Protein AF-A0A369XNR8-F1 (afdb_monomer_lite)

Sequence (92 aa):
VQWNKRDRYRRIVGKVMVQPSDCPTCPKTLDAGLAQVTMGLAWWYEKYAKDQSAEDAGRYEFAEHEARAKRAGLWADASPIPPWDWRKAQRR

Foldseek 3Di:
DDFDDADPVRDTDDWDFADDPVDPPDDRDDTPVLVCLLQVNADDDLVCLVVDDPVVSVSSVVSNVNCLVVCGDQNVDPDRDHPVVVVVVVVD

pLDDT: mean 92.59, std 5.37, range [56.69, 97.94]

Organism: NCBI:txid2211374

Secondary structure (DSSP, 8-state):
-EEEEE-TTS-EEEE-EE--TT-TTS---EEHHHHHHHTTSS---GGGGGGS-HHHHHHHHHHHHHHHHTT-GGGGSSSPPPHHHHHHHTT-

Structure (mmCIF, N/CA/C/O backbone):
data_AF-A0A369XNR8-F1
#
_entry.id   AF-A0A369XNR8-F1
#
loop_
_atom_site.group_PDB
_atom_site.id
_atom_site.type_symbol
_atom_site.label_atom_id
_atom_site.label_alt_id
_atom_site.label_comp_id
_atom_site.label_asym_id
_atom_site.label_enti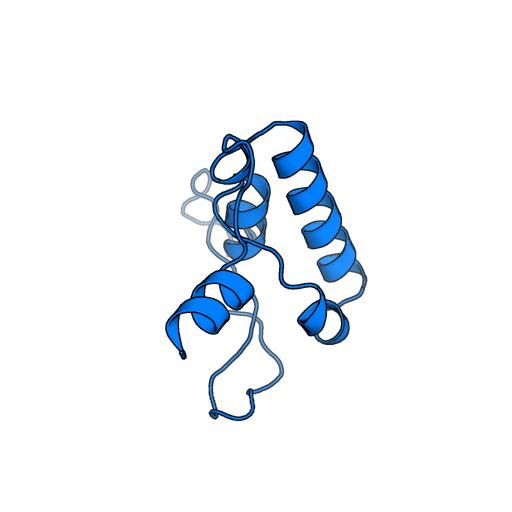ty_id
_atom_site.label_seq_id
_atom_site.pdbx_PDB_ins_code
_atom_site.Cartn_x
_atom_site.Cartn_y
_atom_site.Cartn_z
_atom_site.occupancy
_atom_site.B_iso_or_equiv
_atom_site.auth_seq_id
_atom_site.auth_comp_id
_atom_site.auth_asym_id
_atom_site.auth_atom_id
_atom_site.pdbx_PDB_model_num
ATOM 1 N N . VAL A 1 1 ? 11.486 -8.282 -7.677 1.00 85.75 1 VAL A N 1
ATOM 2 C CA . VAL A 1 1 ? 11.239 -7.641 -6.364 1.00 85.75 1 VAL A CA 1
ATOM 3 C C . VAL A 1 1 ? 12.444 -6.779 -6.041 1.00 85.75 1 VAL A C 1
ATOM 5 O O . VAL A 1 1 ? 13.551 -7.292 -6.132 1.00 85.75 1 VAL A O 1
ATOM 8 N N . GLN A 1 2 ? 12.241 -5.500 -5.735 1.00 91.12 2 GLN A N 1
ATOM 9 C CA . GLN A 1 2 ? 13.284 -4.562 -5.312 1.00 91.12 2 GLN A CA 1
ATOM 10 C C . GLN A 1 2 ? 13.295 -4.498 -3.781 1.00 91.12 2 GLN A C 1
ATOM 12 O O . GLN A 1 2 ? 12.272 -4.190 -3.175 1.00 91.12 2 GLN A O 1
ATOM 17 N N . TRP A 1 3 ? 14.415 -4.829 -3.143 1.00 91.19 3 TRP A N 1
ATOM 18 C CA . TRP A 1 3 ? 14.545 -4.856 -1.684 1.00 91.19 3 TRP A CA 1
ATOM 19 C C . TRP A 1 3 ? 16.002 -4.624 -1.282 1.00 91.19 3 TRP A C 1
ATOM 21 O O . TRP A 1 3 ? 16.911 -4.940 -2.046 1.00 91.19 3 TRP A O 1
ATOM 31 N N . ASN A 1 4 ? 16.218 -4.088 -0.083 1.00 86.12 4 ASN A N 1
ATOM 32 C CA . ASN A 1 4 ? 17.556 -3.789 0.440 1.00 86.12 4 ASN A CA 1
ATOM 33 C C . ASN A 1 4 ? 17.773 -4.276 1.882 1.00 86.12 4 ASN A C 1
ATOM 35 O O . ASN A 1 4 ? 18.877 -4.158 2.406 1.00 86.12 4 ASN A O 1
ATOM 39 N N . LYS A 1 5 ? 16.742 -4.821 2.541 1.00 87.44 5 LYS A N 1
ATOM 40 C CA . LYS A 1 5 ? 16.840 -5.265 3.932 1.00 87.44 5 LYS A CA 1
ATOM 41 C C . LYS A 1 5 ? 15.872 -6.385 4.290 1.00 87.44 5 LYS A C 1
ATOM 43 O O . LYS A 1 5 ? 14.922 -6.689 3.566 1.00 87.44 5 LYS A O 1
ATOM 48 N N . ARG A 1 6 ? 16.114 -6.970 5.463 1.00 90.50 6 ARG A N 1
ATOM 49 C CA . ARG A 1 6 ? 15.199 -7.893 6.135 1.00 90.50 6 ARG A CA 1
ATOM 50 C C . ARG A 1 6 ? 14.657 -7.269 7.412 1.00 90.50 6 ARG A C 1
ATOM 52 O O . ARG A 1 6 ? 15.323 -6.447 8.036 1.00 90.50 6 ARG A O 1
ATOM 59 N N . ASP A 1 7 ? 13.452 -7.662 7.800 1.00 88.12 7 ASP A N 1
ATOM 60 C CA . ASP A 1 7 ? 12.874 -7.252 9.079 1.00 88.12 7 ASP A CA 1
ATOM 61 C C . ASP A 1 7 ? 13.384 -8.103 10.261 1.00 88.12 7 ASP A C 1
ATOM 63 O O . ASP A 1 7 ? 14.136 -9.068 10.093 1.00 88.12 7 ASP A O 1
ATOM 67 N N . ARG A 1 8 ? 12.918 -7.782 11.478 1.00 90.06 8 ARG A N 1
ATOM 68 C CA . ARG A 1 8 ? 13.221 -8.526 12.721 1.00 90.06 8 ARG A CA 1
ATOM 69 C C . ARG A 1 8 ? 12.833 -10.013 12.691 1.00 90.06 8 ARG A C 1
ATOM 71 O O . ARG A 1 8 ? 13.264 -10.766 13.555 1.00 90.06 8 ARG A O 1
ATOM 78 N N . TYR A 1 9 ? 12.006 -10.430 11.734 1.00 91.88 9 TYR A N 1
ATOM 79 C CA . TYR A 1 9 ? 11.559 -11.810 11.541 1.00 91.88 9 TYR A CA 1
ATOM 80 C C . TYR A 1 9 ? 12.293 -12.500 10.377 1.00 91.88 9 TYR A C 1
ATOM 82 O O . TYR A 1 9 ? 11.884 -13.577 9.949 1.00 91.88 9 TYR A O 1
ATOM 90 N N . ARG A 1 10 ? 13.385 -11.906 9.867 1.00 91.75 10 ARG A N 1
ATOM 91 C CA . ARG A 1 10 ? 14.196 -12.399 8.737 1.00 91.75 10 ARG A CA 1
ATOM 92 C C . ARG A 1 10 ? 13.451 -12.460 7.397 1.00 91.75 10 ARG A C 1
ATOM 94 O O . ARG A 1 10 ? 13.930 -13.127 6.475 1.00 91.75 10 ARG A O 1
ATOM 101 N N . ARG A 1 11 ? 12.333 -11.741 7.259 1.00 92.19 11 ARG A N 1
ATOM 102 C CA . ARG A 1 11 ? 11.558 -11.651 6.012 1.00 92.19 11 ARG A CA 1
ATOM 103 C C . ARG A 1 11 ? 12.114 -10.548 5.122 1.00 92.19 11 ARG A C 1
ATOM 105 O O . ARG A 1 11 ? 12.543 -9.513 5.628 1.00 92.19 11 ARG A O 1
ATOM 112 N N . ILE A 1 12 ? 12.084 -10.759 3.809 1.00 90.94 12 ILE A N 1
ATOM 113 C CA . ILE A 1 12 ? 12.392 -9.711 2.831 1.00 90.94 12 ILE A CA 1
ATOM 114 C C . ILE A 1 12 ? 11.230 -8.717 2.814 1.00 90.94 12 ILE A C 1
ATOM 116 O O . ILE A 1 12 ? 10.079 -9.118 2.651 1.00 90.94 12 ILE A O 1
ATOM 120 N N . VAL A 1 13 ? 11.542 -7.431 2.965 1.00 88.62 13 VAL A N 1
ATOM 121 C CA . VAL A 1 13 ? 10.579 -6.336 2.809 1.00 88.62 13 VAL A CA 1
ATOM 122 C C . VAL A 1 13 ? 11.008 -5.523 1.599 1.00 88.62 13 VAL A C 1
ATOM 124 O O . VAL A 1 13 ? 12.144 -5.057 1.537 1.00 88.62 13 VAL A O 1
ATOM 127 N N . GLY A 1 14 ? 10.121 -5.391 0.616 1.00 89.94 14 GLY A N 1
ATOM 128 C CA . GLY A 1 14 ? 10.454 -4.711 -0.624 1.00 89.94 14 GLY A CA 1
ATOM 129 C C . GLY A 1 14 ? 9.276 -4.535 -1.567 1.00 89.94 14 GLY A C 1
ATOM 130 O O . GLY A 1 14 ? 8.173 -5.019 -1.323 1.00 89.94 14 GLY A O 1
ATOM 13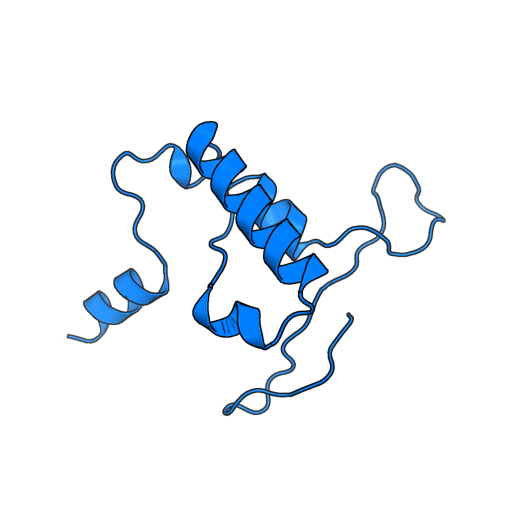1 N N . LYS A 1 15 ? 9.558 -3.839 -2.664 1.00 92.38 15 LYS A N 1
ATOM 132 C CA . LYS A 1 15 ? 8.617 -3.463 -3.711 1.00 92.38 15 LYS A CA 1
ATOM 133 C C . LYS A 1 15 ? 8.513 -4.553 -4.770 1.00 92.38 15 LYS A C 1
ATOM 135 O O . LYS A 1 15 ? 9.522 -5.060 -5.280 1.00 92.38 15 LYS A O 1
ATOM 140 N N . VAL A 1 16 ? 7.292 -4.928 -5.126 1.00 95.00 16 VAL A N 1
ATOM 141 C CA . VAL A 1 16 ? 7.043 -5.977 -6.117 1.00 95.00 16 VAL A CA 1
ATOM 142 C C . VAL A 1 16 ? 6.751 -5.330 -7.465 1.00 95.00 16 VAL A C 1
ATOM 144 O O . VAL A 1 16 ? 5.640 -4.885 -7.722 1.00 95.00 16 VAL A O 1
ATOM 147 N N . MET A 1 17 ? 7.767 -5.311 -8.329 1.00 96.00 17 MET A N 1
ATOM 148 C CA . MET A 1 17 ? 7.607 -4.893 -9.720 1.00 96.00 17 MET A CA 1
ATOM 149 C C . MET A 1 17 ? 7.005 -6.035 -10.539 1.00 96.00 17 MET A C 1
ATOM 151 O O . MET A 1 17 ? 7.574 -7.134 -10.575 1.00 96.00 17 MET A O 1
ATOM 155 N N . VAL A 1 18 ? 5.885 -5.767 -11.196 1.00 95.56 18 VAL A N 1
ATOM 156 C CA . VAL A 1 18 ? 5.177 -6.673 -12.097 1.00 95.56 18 VAL A CA 1
ATOM 157 C C . VAL A 1 18 ? 5.190 -6.126 -13.514 1.00 95.56 18 VAL A C 1
ATOM 159 O O . VAL A 1 18 ? 5.516 -4.965 -13.771 1.00 95.56 18 VAL A O 1
ATOM 162 N N . GLN A 1 19 ? 4.896 -7.013 -14.448 1.00 94.69 19 GLN A N 1
ATOM 163 C CA . GLN A 1 19 ? 4.794 -6.653 -15.842 1.00 94.69 19 GLN A CA 1
ATOM 164 C C . GLN A 1 19 ? 3.448 -5.969 -16.106 1.00 94.69 19 GLN A C 1
ATOM 166 O O . GLN A 1 19 ? 2.438 -6.445 -15.580 1.00 94.69 19 GLN A O 1
ATOM 171 N N . PRO A 1 20 ? 3.416 -4.885 -16.895 1.00 91.88 20 PRO A N 1
ATOM 172 C CA . PRO A 1 20 ? 2.163 -4.290 -17.342 1.00 91.88 20 PRO A CA 1
ATOM 173 C C . PRO A 1 20 ? 1.338 -5.284 -18.175 1.00 91.88 20 PRO A C 1
ATOM 175 O O . PRO A 1 20 ? 1.892 -6.058 -18.958 1.00 91.88 20 PRO A O 1
ATOM 178 N N . SER A 1 21 ? 0.014 -5.286 -18.005 1.00 89.00 21 SER A N 1
ATOM 179 C CA . SER A 1 21 ? -0.885 -6.215 -18.709 1.00 89.00 21 SER A CA 1
ATOM 180 C C . SER A 1 21 ? -1.071 -5.874 -20.189 1.00 89.00 21 SER A C 1
ATOM 182 O O . SER A 1 21 ? -1.402 -6.744 -20.987 1.00 89.00 21 SER A O 1
ATOM 184 N N . ASP A 1 22 ? -0.853 -4.614 -20.549 1.00 91.81 22 ASP A N 1
ATOM 185 C CA . ASP A 1 22 ? -0.911 -4.065 -21.903 1.00 91.81 22 ASP A CA 1
ATOM 186 C C . ASP A 1 22 ? 0.317 -4.420 -22.756 1.00 91.81 22 ASP A C 1
ATOM 188 O O . ASP A 1 22 ? 0.258 -4.326 -23.979 1.00 91.81 22 ASP A O 1
ATOM 192 N N . CYS A 1 23 ? 1.413 -4.882 -22.142 1.00 90.19 23 CYS A N 1
ATOM 193 C CA . CYS A 1 23 ? 2.616 -5.277 -22.868 1.00 90.19 23 CYS A CA 1
ATOM 194 C C . CYS A 1 23 ? 3.229 -6.585 -22.323 1.00 90.19 23 CYS A C 1
ATOM 196 O O . CYS A 1 23 ? 4.061 -6.567 -21.406 1.00 90.19 23 CYS A O 1
ATOM 198 N N . PRO A 1 24 ? 2.884 -7.741 -22.930 1.00 89.25 24 PRO A N 1
ATOM 199 C CA . PRO A 1 24 ? 3.378 -9.067 -22.550 1.00 89.25 24 PRO A CA 1
ATOM 200 C C . PRO A 1 24 ? 4.898 -9.284 -22.678 1.00 89.25 24 PRO A C 1
ATOM 202 O O . PRO A 1 24 ? 5.418 -10.266 -22.149 1.00 89.25 24 PRO A O 1
ATOM 205 N N . THR A 1 25 ? 5.616 -8.390 -23.352 1.00 93.94 25 THR A N 1
ATOM 206 C CA . THR A 1 25 ? 7.065 -8.493 -23.590 1.00 93.94 25 THR A CA 1
ATOM 207 C C . THR A 1 25 ? 7.873 -7.393 -22.900 1.00 93.94 25 THR A C 1
ATOM 209 O O . THR A 1 25 ? 9.102 -7.407 -22.957 1.00 93.94 25 THR A O 1
ATOM 212 N N . CYS A 1 26 ? 7.212 -6.432 -22.249 1.00 92.81 26 CYS A N 1
ATOM 213 C CA . CYS A 1 26 ? 7.882 -5.295 -21.630 1.00 92.81 26 CYS A CA 1
ATOM 214 C C . CYS A 1 26 ? 8.558 -5.668 -20.298 1.00 92.81 26 CYS A C 1
ATOM 216 O O . CYS A 1 26 ? 8.160 -6.628 -19.632 1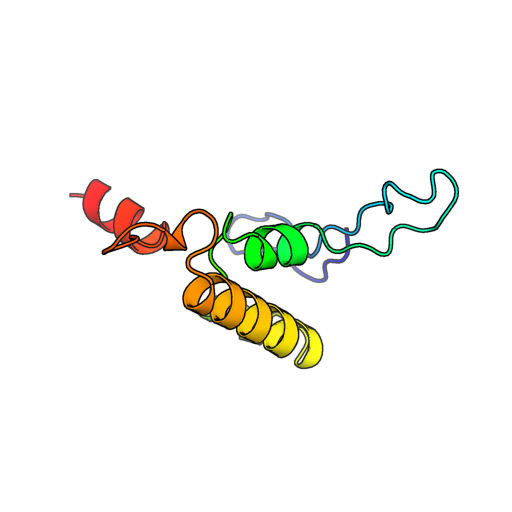.00 92.81 26 CYS A O 1
ATOM 218 N N . PRO A 1 27 ? 9.556 -4.883 -19.849 1.00 94.12 27 PRO A N 1
ATOM 219 C CA . PRO A 1 27 ? 10.128 -5.029 -18.516 1.00 94.12 27 PRO A CA 1
ATOM 220 C C . PRO A 1 27 ? 9.088 -4.850 -17.400 1.00 94.12 27 PRO A C 1
ATOM 222 O O . PRO A 1 27 ? 8.051 -4.208 -17.566 1.00 94.12 27 PRO A O 1
ATOM 225 N N . LYS A 1 28 ? 9.400 -5.376 -16.212 1.00 94.31 28 LYS A N 1
ATOM 226 C CA . LYS A 1 28 ? 8.566 -5.214 -15.013 1.00 94.31 28 LYS A CA 1
ATOM 227 C C . LYS A 1 28 ? 8.689 -3.794 -14.464 1.00 94.31 28 LYS A C 1
ATOM 229 O O . LYS A 1 28 ? 9.624 -3.503 -13.719 1.00 94.31 28 LYS A O 1
ATOM 234 N N . THR A 1 29 ? 7.754 -2.930 -14.834 1.00 93.62 29 THR A N 1
ATOM 235 C CA . THR A 1 29 ? 7.757 -1.499 -14.491 1.00 93.62 29 THR A CA 1
ATOM 236 C C . THR A 1 29 ? 6.624 -1.089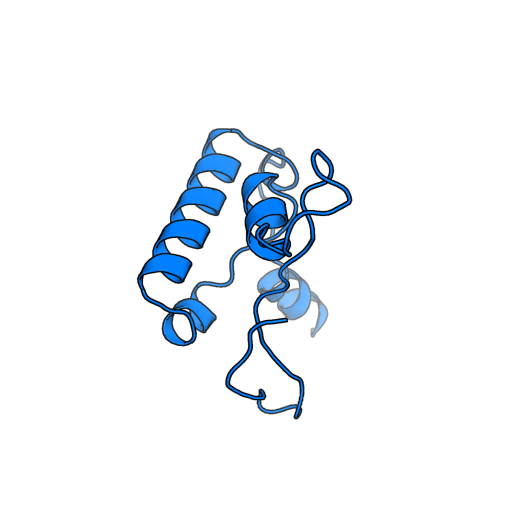 -13.554 1.00 93.62 29 THR A C 1
ATOM 238 O O . THR A 1 29 ? 6.707 -0.024 -12.945 1.00 93.62 29 THR A O 1
ATOM 241 N N . LEU A 1 30 ? 5.594 -1.922 -13.380 1.00 94.62 30 LEU A N 1
ATOM 242 C CA . LEU A 1 30 ? 4.442 -1.599 -12.542 1.00 94.62 30 LEU A CA 1
ATOM 243 C C . LEU A 1 30 ? 4.687 -2.025 -11.091 1.00 94.62 30 LEU A C 1
ATOM 245 O O . LEU A 1 30 ? 5.005 -3.180 -10.829 1.00 94.62 30 LEU A O 1
ATOM 249 N N . ASP A 1 31 ? 4.514 -1.115 -10.135 1.00 96.19 31 ASP A N 1
ATOM 250 C CA . ASP A 1 31 ? 4.552 -1.448 -8.708 1.00 96.19 31 ASP A CA 1
ATOM 251 C C . ASP A 1 31 ? 3.186 -1.976 -8.248 1.00 96.19 31 ASP A C 1
ATOM 253 O O . ASP A 1 31 ? 2.206 -1.231 -8.180 1.00 96.19 31 ASP A O 1
ATOM 257 N N . ALA A 1 32 ? 3.127 -3.265 -7.908 1.00 96.50 32 ALA A N 1
ATOM 258 C CA . ALA A 1 32 ? 1.897 -3.909 -7.459 1.00 96.50 32 ALA A CA 1
ATOM 259 C C . ALA A 1 32 ? 1.379 -3.359 -6.119 1.00 96.50 32 ALA A C 1
ATOM 261 O O . ALA A 1 32 ? 0.168 -3.255 -5.937 1.00 96.50 32 ALA A O 1
ATOM 262 N N . GLY A 1 33 ? 2.269 -2.991 -5.190 1.00 95.94 33 GLY A N 1
ATOM 263 C CA . GLY A 1 33 ? 1.871 -2.445 -3.889 1.00 95.94 33 GLY A CA 1
ATOM 264 C C . GLY A 1 33 ? 1.242 -1.063 -4.040 1.00 95.94 33 GLY A C 1
ATOM 265 O O . GLY A 1 33 ? 0.171 -0.801 -3.494 1.00 95.94 33 GLY A O 1
ATOM 266 N N . LEU A 1 34 ? 1.857 -0.212 -4.864 1.00 96.75 34 LEU A N 1
ATOM 267 C CA . LEU A 1 34 ? 1.323 1.111 -5.178 1.00 96.75 34 LEU A CA 1
ATOM 268 C C . LEU A 1 34 ? -0.031 1.011 -5.892 1.00 96.75 34 LEU A C 1
ATOM 270 O O . LEU A 1 34 ? -0.956 1.748 -5.554 1.00 96.75 34 LEU A O 1
ATOM 274 N N . ALA A 1 35 ? -0.176 0.080 -6.840 1.00 96.69 35 ALA A N 1
ATOM 275 C CA . ALA A 1 35 ? -1.442 -0.151 -7.533 1.00 96.69 35 ALA A CA 1
ATOM 276 C C . ALA A 1 35 ? -2.561 -0.572 -6.562 1.00 96.69 35 ALA A C 1
ATOM 278 O O . ALA A 1 35 ? -3.676 -0.059 -6.647 1.00 96.69 35 ALA A O 1
ATOM 279 N N . GLN A 1 36 ? -2.263 -1.446 -5.595 1.00 97.44 36 GLN A N 1
ATOM 280 C CA . GLN A 1 36 ? -3.224 -1.838 -4.560 1.00 97.44 36 GLN A CA 1
ATOM 281 C C . GLN A 1 36 ? -3.662 -0.656 -3.690 1.00 97.44 36 GLN A C 1
ATOM 283 O O . GLN A 1 36 ? -4.855 -0.510 -3.432 1.00 97.44 36 GLN A O 1
ATOM 288 N N . VAL A 1 37 ? -2.726 0.198 -3.264 1.00 97.38 37 VAL A N 1
ATOM 289 C CA . VAL A 1 37 ? -3.043 1.407 -2.483 1.00 97.38 37 VAL A CA 1
ATOM 290 C C . VAL A 1 37 ? -3.890 2.381 -3.306 1.00 97.38 37 VAL A C 1
ATOM 292 O O . VAL A 1 37 ? -4.919 2.847 -2.828 1.00 97.38 37 VAL A O 1
ATOM 295 N N . THR A 1 38 ? -3.523 2.606 -4.570 1.00 97.56 38 THR A N 1
ATOM 296 C CA . THR A 1 38 ? -4.258 3.482 -5.504 1.00 97.56 38 THR A CA 1
ATOM 297 C C . THR A 1 38 ? -5.708 3.024 -5.698 1.00 97.56 38 THR A C 1
ATOM 299 O O . THR A 1 38 ? -6.622 3.840 -5.769 1.00 97.56 38 THR A O 1
ATOM 302 N N . MET A 1 39 ? -5.937 1.709 -5.755 1.00 97.50 39 MET A N 1
ATOM 303 C CA . MET A 1 39 ? -7.274 1.112 -5.869 1.00 97.50 39 MET A CA 1
ATOM 304 C C . MET A 1 39 ? -8.017 1.007 -4.528 1.00 97.50 39 MET A C 1
ATOM 306 O O . MET A 1 39 ? -9.121 0.467 -4.477 1.00 97.50 39 MET A O 1
ATOM 310 N N . GLY A 1 40 ? -7.430 1.498 -3.432 1.00 97.19 40 GLY A N 1
ATOM 311 C CA . GLY A 1 40 ? -8.013 1.419 -2.096 1.00 97.19 40 GLY A CA 1
ATOM 312 C C . GLY A 1 40 ? -8.118 -0.008 -1.558 1.00 97.19 40 GLY A C 1
ATOM 313 O O . GLY A 1 40 ? -8.968 -0.280 -0.722 1.00 97.19 40 GLY A O 1
ATOM 314 N N . LEU A 1 41 ? -7.292 -0.940 -2.039 1.00 96.81 41 LEU A N 1
ATOM 315 C CA . LEU A 1 41 ? -7.291 -2.350 -1.621 1.00 96.81 41 LEU A CA 1
ATOM 316 C C . LEU A 1 41 ? -6.334 -2.623 -0.454 1.00 96.81 41 LEU A C 1
ATOM 318 O O . LEU A 1 41 ? -6.374 -3.696 0.148 1.00 96.81 41 LEU A O 1
ATOM 322 N N . ALA A 1 42 ? -5.447 -1.677 -0.156 1.00 96.75 42 ALA A N 1
ATOM 323 C CA . ALA A 1 42 ? -4.427 -1.808 0.868 1.00 96.75 42 ALA A CA 1
ATOM 324 C C . ALA A 1 42 ? -4.215 -0.487 1.613 1.00 96.75 42 ALA A C 1
ATOM 326 O O . ALA A 1 42 ? -4.448 0.590 1.072 1.00 96.75 42 ALA A O 1
ATOM 327 N N . TRP A 1 43 ? -3.722 -0.608 2.845 1.00 95.75 43 TRP A N 1
ATOM 328 C CA . TRP A 1 43 ? -3.273 0.512 3.667 1.00 95.75 43 TRP A CA 1
ATOM 329 C C . TRP A 1 43 ? -1.778 0.740 3.462 1.00 95.75 43 TRP A C 1
ATOM 331 O O . TRP A 1 43 ? -0.989 -0.208 3.564 1.00 95.75 43 TRP A O 1
ATOM 341 N N . TRP A 1 44 ? -1.377 1.987 3.248 1.00 94.94 44 TRP A N 1
ATOM 342 C CA . TRP A 1 44 ? 0.017 2.388 3.343 1.00 94.94 44 TRP A CA 1
ATOM 343 C C . TRP A 1 44 ? 0.393 2.570 4.815 1.00 94.94 44 TRP A C 1
ATOM 345 O O . TRP A 1 44 ? -0.273 3.260 5.583 1.00 94.94 44 TRP A O 1
ATOM 355 N N . TYR A 1 45 ? 1.463 1.900 5.245 1.00 90.56 45 TYR A N 1
ATOM 356 C CA . TYR A 1 45 ? 1.895 1.961 6.635 1.00 90.56 45 TYR A CA 1
ATOM 357 C C . TYR A 1 45 ? 3.032 2.969 6.807 1.00 90.56 45 TYR A C 1
ATOM 359 O O . TYR A 1 45 ? 4.207 2.611 6.723 1.00 90.56 45 TYR A O 1
ATOM 367 N N . GLU A 1 46 ? 2.665 4.211 7.122 1.00 87.12 46 GLU A N 1
ATOM 368 C CA . GLU A 1 46 ? 3.562 5.370 7.267 1.00 87.12 46 GLU A CA 1
ATOM 369 C C . GLU A 1 46 ? 4.789 5.104 8.162 1.00 87.12 46 GLU A C 1
ATOM 371 O O . GLU A 1 46 ? 5.884 5.601 7.910 1.00 87.12 46 GLU A O 1
ATOM 376 N N . LYS A 1 47 ? 4.682 4.227 9.173 1.00 85.00 47 LYS A N 1
ATOM 377 C CA . LYS A 1 47 ? 5.829 3.878 10.038 1.00 85.00 47 LYS A CA 1
ATOM 378 C C . LYS A 1 47 ? 7.009 3.246 9.292 1.00 85.00 47 LYS A C 1
ATOM 380 O O . LYS A 1 47 ? 8.128 3.271 9.810 1.00 85.00 47 LYS A O 1
ATOM 385 N N . TYR A 1 48 ? 6.760 2.670 8.118 1.00 83.69 48 TYR A N 1
ATOM 386 C CA . TYR A 1 48 ? 7.781 2.127 7.224 1.00 83.69 48 TYR A CA 1
ATOM 387 C C . TYR A 1 48 ? 8.157 3.090 6.088 1.00 83.69 48 TYR A C 1
ATOM 389 O O . TYR A 1 48 ? 9.041 2.755 5.307 1.00 83.69 48 TYR A O 1
ATOM 397 N N . ALA A 1 49 ? 7.579 4.295 6.018 1.00 86.19 49 ALA A N 1
ATOM 398 C CA . ALA A 1 49 ? 7.920 5.296 5.003 1.00 86.19 49 ALA A CA 1
ATOM 399 C C . ALA A 1 49 ? 9.409 5.667 5.032 1.00 86.19 49 ALA A C 1
ATOM 401 O O . ALA A 1 49 ? 10.045 5.777 3.992 1.00 86.19 49 ALA A O 1
ATOM 402 N N . LYS A 1 50 ? 10.002 5.739 6.231 1.00 85.00 50 LYS A N 1
ATOM 403 C CA . LYS A 1 50 ? 11.445 5.979 6.431 1.00 85.00 50 LYS A CA 1
ATOM 404 C C . LYS A 1 50 ? 12.364 4.915 5.823 1.00 85.00 50 LYS A C 1
ATOM 406 O O . LYS A 1 50 ? 13.564 5.131 5.711 1.00 85.00 50 LYS A O 1
ATOM 411 N N . ASP A 1 51 ? 11.813 3.747 5.509 1.00 85.00 51 ASP A N 1
ATOM 412 C CA . ASP A 1 51 ? 12.540 2.645 4.889 1.00 85.00 51 ASP A CA 1
ATOM 413 C C . ASP A 1 51 ? 12.398 2.642 3.359 1.00 85.00 51 ASP A C 1
ATOM 415 O O . ASP A 1 51 ? 13.030 1.826 2.684 1.00 85.00 51 ASP A O 1
ATOM 419 N N . GLN A 1 52 ? 11.559 3.531 2.822 1.00 87.31 52 GLN A N 1
ATOM 420 C CA . GLN A 1 52 ? 11.366 3.771 1.397 1.00 87.31 52 GLN A CA 1
ATOM 421 C C . GLN A 1 52 ? 12.259 4.932 0.935 1.00 87.31 52 GLN A C 1
ATOM 423 O O . GLN A 1 52 ? 12.777 5.709 1.738 1.00 87.31 52 GLN A O 1
ATOM 428 N N . SER A 1 53 ? 12.439 5.063 -0.381 1.00 90.75 53 SER A N 1
ATOM 429 C CA . SER A 1 53 ? 12.972 6.307 -0.940 1.00 90.75 53 SER A CA 1
ATOM 430 C C . SER A 1 53 ? 11.971 7.450 -0.712 1.00 90.75 53 SER A C 1
ATOM 432 O O . SER A 1 53 ? 10.769 7.202 -0.611 1.00 90.75 53 SER A O 1
ATOM 434 N N . ALA A 1 54 ? 12.445 8.698 -0.654 1.00 92.19 54 ALA A N 1
ATOM 435 C CA . ALA A 1 54 ? 11.561 9.856 -0.485 1.00 92.19 54 ALA A CA 1
ATOM 436 C C . ALA A 1 54 ? 10.515 9.958 -1.612 1.00 92.19 54 ALA A C 1
ATOM 438 O O . ALA A 1 54 ? 9.355 10.268 -1.354 1.00 92.19 54 ALA A O 1
ATOM 439 N N . GLU A 1 55 ? 10.908 9.626 -2.846 1.00 93.44 55 GLU A N 1
ATOM 440 C CA . GLU A 1 55 ? 9.999 9.577 -3.994 1.00 93.44 55 GLU A CA 1
ATOM 441 C C . GLU A 1 55 ? 8.908 8.515 -3.804 1.00 93.44 55 GLU A C 1
ATOM 443 O O . GLU A 1 55 ? 7.725 8.796 -3.982 1.00 93.44 55 GLU A O 1
ATOM 448 N N . ASP A 1 56 ? 9.282 7.300 -3.394 1.00 93.69 56 ASP A N 1
ATOM 449 C CA . ASP A 1 56 ? 8.309 6.233 -3.160 1.00 93.69 56 ASP A CA 1
ATOM 450 C C . ASP A 1 56 ? 7.363 6.564 -2.010 1.00 93.69 56 ASP A C 1
ATOM 452 O O . ASP A 1 56 ? 6.164 6.327 -2.128 1.00 93.69 56 ASP A O 1
ATOM 456 N N . ALA A 1 57 ? 7.879 7.120 -0.913 1.00 94.31 57 ALA A N 1
ATOM 457 C CA . ALA A 1 57 ? 7.051 7.539 0.211 1.00 94.31 57 ALA A CA 1
ATOM 458 C C . ALA A 1 57 ? 5.984 8.546 -0.248 1.00 94.31 57 ALA A C 1
ATOM 460 O O . ALA A 1 57 ? 4.802 8.323 0.003 1.00 94.31 57 ALA A O 1
ATOM 461 N N . GLY A 1 58 ? 6.378 9.573 -1.012 1.00 96.00 58 GLY A N 1
ATOM 462 C CA . GLY A 1 58 ? 5.440 10.559 -1.556 1.00 96.00 58 GLY A CA 1
ATOM 463 C C . GLY A 1 58 ? 4.414 9.955 -2.521 1.00 96.00 58 GLY A C 1
ATOM 464 O O . GLY A 1 58 ? 3.234 10.296 -2.471 1.00 96.00 58 GLY A O 1
ATOM 465 N N . ARG A 1 59 ? 4.818 9.000 -3.369 1.00 96.56 59 ARG A N 1
ATOM 466 C CA . ARG A 1 59 ? 3.889 8.305 -4.281 1.00 96.56 59 ARG A CA 1
ATOM 467 C C . ARG A 1 59 ? 2.841 7.486 -3.532 1.00 96.56 59 ARG A C 1
ATOM 469 O O . ARG A 1 59 ? 1.675 7.505 -3.916 1.00 96.56 59 ARG A O 1
ATOM 476 N N . TYR A 1 60 ? 3.250 6.757 -2.495 1.00 97.25 60 TYR A N 1
ATOM 477 C CA . TYR A 1 60 ? 2.336 5.946 -1.689 1.00 97.25 60 TYR A CA 1
ATOM 478 C C . TYR A 1 60 ? 1.402 6.812 -0.836 1.00 97.25 60 TYR A C 1
ATOM 480 O O . TYR A 1 60 ? 0.210 6.515 -0.769 1.00 97.25 60 TYR A O 1
ATOM 488 N N . GLU A 1 61 ? 1.923 7.888 -0.239 1.00 96.56 61 GLU A N 1
ATOM 489 C CA . GLU A 1 61 ? 1.133 8.877 0.503 1.00 96.56 61 GLU A CA 1
ATOM 490 C C . GLU A 1 61 ? 0.030 9.470 -0.373 1.00 96.56 61 GLU A C 1
ATOM 492 O O . GLU A 1 61 ? -1.154 9.414 -0.032 1.00 96.56 61 GLU A O 1
ATOM 497 N N . PHE A 1 62 ? 0.418 9.978 -1.544 1.00 97.25 62 PHE A N 1
ATOM 498 C CA . PHE A 1 62 ? -0.512 10.569 -2.492 1.00 97.25 62 PHE A CA 1
ATOM 499 C C . PHE A 1 62 ? -1.564 9.557 -2.963 1.00 97.25 62 PHE A C 1
ATOM 501 O O . PHE A 1 62 ? -2.754 9.868 -2.965 1.00 97.25 62 PHE A O 1
ATOM 508 N N . ALA A 1 63 ? -1.151 8.329 -3.296 1.00 97.69 63 ALA A N 1
ATOM 509 C CA . ALA A 1 63 ? -2.064 7.277 -3.736 1.00 97.69 63 ALA A CA 1
ATOM 510 C C . ALA A 1 63 ? -3.112 6.919 -2.670 1.00 97.69 63 ALA A C 1
ATOM 512 O O . ALA A 1 63 ? -4.287 6.747 -2.998 1.00 97.69 63 ALA A O 1
ATOM 513 N N . GLU A 1 64 ? -2.718 6.823 -1.396 1.00 97.00 64 GLU A N 1
ATOM 514 C CA . GLU A 1 64 ? -3.671 6.548 -0.319 1.00 97.00 64 GLU A CA 1
ATOM 515 C C . GLU A 1 64 ? -4.628 7.728 -0.112 1.00 97.00 64 GLU A C 1
ATOM 517 O O . GLU A 1 64 ? -5.837 7.527 0.030 1.00 97.00 64 GLU A O 1
ATOM 522 N N . HIS A 1 65 ? -4.109 8.958 -0.143 1.00 97.00 65 HIS A N 1
ATOM 523 C CA . HIS A 1 65 ? -4.920 10.165 -0.022 1.00 97.00 65 HIS A CA 1
ATOM 524 C C . HIS A 1 65 ? -5.963 10.268 -1.147 1.00 97.00 65 HIS A C 1
ATOM 526 O O . HIS A 1 65 ? -7.141 10.515 -0.880 1.00 97.00 65 HIS A O 1
ATOM 532 N N . GLU A 1 66 ? -5.571 10.009 -2.397 1.00 97.94 66 GLU A N 1
ATOM 533 C CA . GLU A 1 66 ? -6.505 9.955 -3.524 1.00 97.94 66 GLU A CA 1
ATOM 534 C C . GLU A 1 66 ? -7.555 8.850 -3.363 1.00 97.94 66 GLU A C 1
ATOM 536 O O . GLU A 1 66 ? -8.738 9.086 -3.618 1.00 97.94 66 GLU A O 1
ATOM 541 N N . ALA A 1 67 ? -7.151 7.652 -2.932 1.00 97.69 67 ALA A N 1
ATOM 542 C CA . ALA A 1 67 ? -8.073 6.540 -2.729 1.00 97.69 67 ALA A CA 1
ATOM 543 C C . ALA A 1 67 ? -9.108 6.855 -1.634 1.00 97.69 67 ALA A C 1
ATOM 545 O O . ALA A 1 67 ? -10.293 6.555 -1.806 1.00 97.69 67 ALA A O 1
ATOM 546 N N . ARG A 1 68 ? -8.687 7.527 -0.552 1.00 96.06 68 ARG A N 1
ATOM 547 C CA . ARG A 1 68 ? -9.572 8.036 0.508 1.00 96.06 68 ARG A CA 1
ATOM 548 C C . ARG A 1 68 ? -10.547 9.081 -0.022 1.00 96.06 68 ARG A C 1
ATOM 550 O O . ARG A 1 68 ? -11.748 8.951 0.197 1.00 96.06 68 ARG A O 1
ATOM 557 N N . ALA A 1 69 ? -10.051 10.078 -0.758 1.00 96.88 69 ALA A N 1
ATOM 558 C CA . ALA A 1 69 ? -10.879 11.141 -1.330 1.00 96.88 69 ALA A CA 1
ATOM 559 C C . ALA A 1 69 ? -11.940 10.593 -2.301 1.00 96.88 69 ALA A C 1
ATOM 561 O O . ALA A 1 69 ? -13.082 11.049 -2.301 1.00 96.88 69 ALA A O 1
ATOM 562 N N . LYS A 1 70 ? -11.585 9.570 -3.087 1.00 97.12 70 LYS A N 1
ATOM 563 C CA . LYS A 1 70 ? -12.489 8.884 -4.025 1.00 97.12 70 LYS A CA 1
ATOM 564 C C . LYS A 1 70 ? -13.384 7.835 -3.359 1.00 97.12 70 LYS A C 1
ATOM 566 O O . LYS A 1 70 ? -14.212 7.244 -4.048 1.00 97.12 70 LYS A O 1
ATOM 571 N N . ARG A 1 71 ? -13.216 7.575 -2.055 1.00 96.56 71 ARG A N 1
ATOM 572 C CA . ARG A 1 71 ? -13.878 6.478 -1.326 1.00 96.56 71 ARG A CA 1
ATOM 573 C C . ARG A 1 71 ? -13.730 5.125 -2.037 1.00 96.56 71 ARG A C 1
ATOM 575 O O . ARG A 1 71 ? -14.669 4.336 -2.108 1.00 96.56 71 ARG A O 1
ATOM 582 N N . ALA A 1 72 ? -12.550 4.871 -2.599 1.00 97.19 72 ALA A N 1
ATOM 583 C CA . ALA A 1 72 ? -12.265 3.660 -3.359 1.00 97.19 72 ALA A CA 1
ATOM 584 C C . ALA A 1 72 ? -12.035 2.453 -2.434 1.00 97.19 72 ALA A C 1
ATOM 586 O O . ALA A 1 72 ? -11.364 2.568 -1.409 1.00 97.19 72 ALA A O 1
ATOM 587 N N . GLY A 1 73 ? -12.544 1.279 -2.816 1.00 96.38 73 GLY A N 1
ATOM 588 C CA . GLY A 1 73 ? -12.273 0.019 -2.119 1.00 96.38 73 GLY A CA 1
ATOM 589 C C . GLY A 1 73 ? -12.613 0.071 -0.625 1.00 96.38 73 GLY A C 1
ATOM 590 O O . GLY A 1 73 ? -13.750 0.350 -0.249 1.00 96.38 73 GLY A O 1
ATOM 591 N N . LEU A 1 74 ? -11.613 -0.178 0.225 1.00 96.12 74 LEU A N 1
ATOM 592 C CA . LEU A 1 74 ? -11.714 -0.141 1.688 1.00 96.12 74 LEU A CA 1
ATOM 593 C C . LEU A 1 74 ? -12.259 1.201 2.209 1.00 96.12 74 LEU A C 1
ATOM 595 O O . LEU A 1 74 ? -12.931 1.225 3.235 1.00 96.12 74 LEU A O 1
ATOM 599 N N . TRP A 1 75 ? -12.007 2.306 1.501 1.00 96.62 75 TRP A N 1
ATOM 600 C CA . TRP A 1 75 ? -12.422 3.659 1.893 1.00 96.62 75 TRP A CA 1
ATOM 601 C C . TRP A 1 75 ? -13.891 3.976 1.577 1.00 96.62 75 TRP A C 1
ATOM 603 O O . TRP A 1 75 ? -14.371 5.067 1.889 1.00 96.62 75 TRP A O 1
ATOM 613 N N . ALA A 1 76 ? -14.617 3.050 0.943 1.00 96.25 76 ALA A N 1
ATOM 614 C CA . ALA A 1 76 ? -16.065 3.155 0.794 1.00 96.25 76 ALA A CA 1
ATOM 615 C C . ALA A 1 76 ? -16.781 3.032 2.148 1.00 96.25 76 ALA A C 1
ATOM 617 O O . ALA A 1 76 ? -17.839 3.638 2.337 1.00 96.25 76 ALA A O 1
ATOM 618 N N . ASP A 1 77 ? -16.189 2.304 3.098 1.00 94.06 77 ASP A N 1
ATOM 619 C CA . ASP A 1 77 ? -16.681 2.195 4.469 1.00 94.06 77 ASP A CA 1
ATOM 620 C C . ASP A 1 77 ? -16.635 3.556 5.193 1.00 94.06 77 ASP A C 1
ATOM 622 O O . ASP A 1 77 ? -15.786 4.403 4.911 1.00 94.06 77 ASP A O 1
ATOM 626 N N . ALA A 1 78 ? -17.570 3.793 6.115 1.00 90.62 78 ALA A N 1
ATOM 627 C CA . ALA A 1 78 ? -17.636 5.040 6.878 1.00 90.62 78 ALA A CA 1
ATOM 628 C C . ALA A 1 78 ? -16.570 5.128 7.988 1.00 90.62 78 ALA A C 1
ATOM 630 O O . ALA A 1 78 ? -16.193 6.226 8.394 1.00 90.62 78 ALA A O 1
ATOM 631 N N . SER A 1 79 ? -16.093 3.989 8.493 1.00 91.75 79 SER A N 1
ATOM 632 C CA . SER A 1 79 ? -15.079 3.892 9.542 1.00 91.75 79 SER A CA 1
ATOM 633 C C . SER A 1 79 ? -14.119 2.723 9.263 1.00 91.75 79 SER A C 1
ATOM 635 O O . SER A 1 79 ? -14.093 1.733 10.000 1.00 91.75 79 SER A O 1
ATOM 637 N N . PRO A 1 80 ? -13.305 2.811 8.194 1.00 93.50 80 PRO A N 1
ATOM 638 C CA . PRO A 1 80 ? -12.381 1.745 7.843 1.00 93.50 80 PRO A CA 1
ATOM 639 C C . PRO A 1 80 ? -11.295 1.615 8.920 1.00 93.50 80 PRO A C 1
ATOM 641 O O . PRO A 1 80 ? -10.603 2.576 9.257 1.00 93.50 80 PRO A O 1
ATOM 644 N N . ILE A 1 81 ? -11.130 0.406 9.462 1.00 93.62 81 ILE A N 1
ATOM 645 C CA . ILE A 1 81 ? -10.162 0.122 10.529 1.00 93.62 81 ILE A CA 1
ATOM 646 C C . ILE A 1 81 ? -8.860 -0.389 9.905 1.00 93.62 81 ILE A C 1
ATOM 648 O O . ILE A 1 81 ? -8.882 -1.399 9.191 1.00 93.62 81 ILE A O 1
ATOM 652 N N . PRO A 1 82 ? -7.702 0.227 10.196 1.00 93.12 82 PRO A N 1
ATOM 653 C CA . PRO A 1 82 ? -6.447 -0.270 9.672 1.00 93.12 82 PRO A CA 1
ATOM 654 C C . PRO A 1 82 ? -6.077 -1.631 10.279 1.00 93.12 82 PRO A C 1
ATOM 656 O O . PRO A 1 82 ? -6.352 -1.919 11.451 1.00 93.12 82 PRO A O 1
ATOM 659 N N . PRO A 1 83 ? -5.360 -2.482 9.526 1.00 92.50 83 PRO A N 1
ATOM 660 C CA . PRO A 1 83 ? -5.098 -3.860 9.928 1.00 92.50 83 PRO A CA 1
ATOM 661 C C . PRO A 1 83 ? -4.242 -3.976 11.197 1.00 92.50 83 PRO A C 1
ATOM 663 O O . PRO A 1 83 ? -4.286 -4.995 11.887 1.00 92.50 83 PRO A O 1
ATOM 666 N N . TRP A 1 84 ? -3.415 -2.978 11.529 1.00 91.50 84 TRP A N 1
ATOM 667 C CA . TRP A 1 84 ? -2.662 -2.985 12.789 1.00 91.50 84 TRP A CA 1
ATOM 668 C C . TRP A 1 84 ? -3.553 -2.741 14.010 1.00 91.50 84 TRP A C 1
ATOM 670 O O . TRP A 1 84 ? -3.330 -3.409 15.022 1.00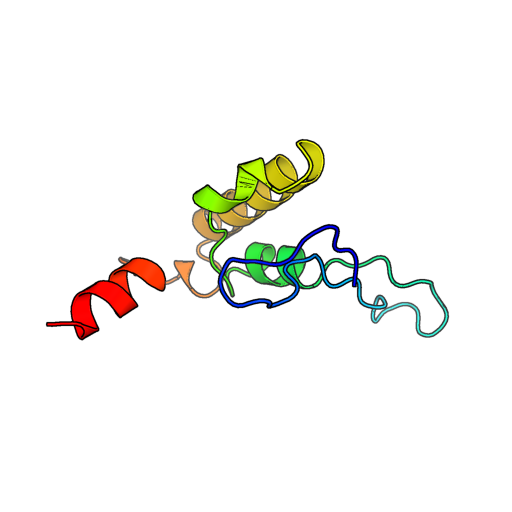 91.50 84 TRP A O 1
ATOM 680 N N . ASP A 1 85 ? -4.571 -1.884 13.906 1.00 92.94 85 ASP A N 1
ATOM 681 C CA . ASP A 1 85 ? -5.515 -1.626 14.998 1.00 92.94 85 ASP A CA 1
ATOM 682 C C . ASP A 1 85 ? -6.493 -2.788 15.160 1.00 92.94 85 ASP A C 1
ATOM 684 O O . ASP A 1 85 ? -6.662 -3.281 16.277 1.00 92.94 85 ASP A O 1
ATOM 688 N N . TRP A 1 86 ? -7.008 -3.339 14.052 1.00 92.25 86 TRP A N 1
ATOM 689 C CA . TRP A 1 86 ? -7.818 -4.563 14.084 1.00 92.25 86 TRP A CA 1
ATOM 690 C C . TRP A 1 86 ? -7.067 -5.715 14.774 1.00 92.25 86 TRP A C 1
ATOM 692 O O . TRP A 1 86 ? -7.564 -6.315 15.726 1.00 92.25 86 TRP A O 1
ATOM 702 N N . ARG A 1 87 ? -5.804 -5.966 14.391 1.00 91.94 87 ARG A N 1
ATOM 703 C CA . ARG A 1 87 ? -4.972 -6.995 15.045 1.00 91.94 87 ARG A CA 1
ATOM 704 C C . ARG A 1 87 ? -4.663 -6.689 16.509 1.00 91.94 87 ARG A C 1
ATOM 706 O O . ARG A 1 87 ? -4.331 -7.609 17.251 1.00 91.94 87 ARG A O 1
ATOM 713 N N . LYS A 1 88 ? -4.645 -5.422 16.929 1.00 91.19 88 LYS A N 1
ATOM 714 C CA . LYS A 1 88 ? -4.411 -5.054 18.333 1.00 91.19 88 LYS A CA 1
ATOM 715 C C . LYS A 1 88 ? -5.652 -5.344 19.178 1.00 91.19 88 LYS A C 1
ATOM 717 O O . LYS A 1 88 ? -5.500 -5.845 20.287 1.00 91.19 88 LYS A O 1
ATOM 722 N N . ALA A 1 89 ? -6.846 -5.097 18.639 1.00 90.75 89 ALA A N 1
ATOM 723 C CA . ALA A 1 89 ? -8.112 -5.394 19.307 1.00 90.75 89 ALA A CA 1
ATOM 724 C C . ALA A 1 89 ? -8.304 -6.898 19.577 1.00 90.75 89 ALA A C 1
ATOM 726 O O . ALA A 1 89 ? -8.797 -7.262 20.635 1.00 90.75 89 ALA A O 1
ATOM 727 N N . GLN A 1 90 ? -7.844 -7.762 18.665 1.00 87.75 90 GLN A N 1
ATOM 728 C C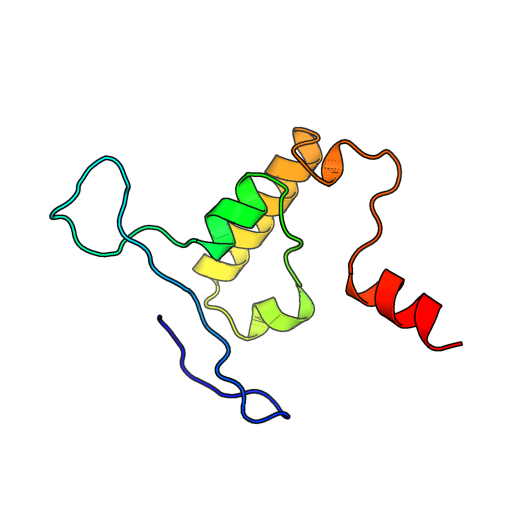A . GLN A 1 90 ? -7.958 -9.228 18.768 1.00 87.75 90 GLN A CA 1
ATOM 729 C C . GLN A 1 90 ? -6.945 -9.895 19.721 1.00 87.75 90 GLN A C 1
ATOM 731 O O . GLN A 1 90 ? -6.957 -11.109 19.874 1.00 87.75 90 GLN A O 1
ATOM 736 N N . ARG A 1 91 ? -6.009 -9.139 20.313 1.00 81.50 91 ARG A N 1
ATOM 737 C CA . ARG A 1 91 ? -4.997 -9.676 21.248 1.00 81.50 91 ARG A CA 1
ATOM 738 C C . ARG A 1 91 ? -5.397 -9.550 22.723 1.00 81.50 91 ARG A C 1
ATOM 740 O O . ARG A 1 91 ? -4.545 -9.753 23.585 1.00 81.50 91 ARG A O 1
ATOM 747 N N . ARG A 1 92 ? -6.636 -9.144 22.993 1.00 56.69 92 ARG A N 1
ATOM 748 C CA . ARG A 1 92 ? -7.240 -9.164 24.328 1.00 56.69 92 ARG A CA 1
ATOM 749 C C . ARG A 1 92 ? -7.906 -10.507 24.562 1.00 56.69 92 ARG A C 1
ATOM 751 O O . ARG A 1 92 ? -7.827 -10.962 25.717 1.00 56.69 92 ARG A O 1
#

Radius of gyration: 14.96 Å; chains: 1; bounding box: 35×24×48 Å

InterPro domains:
  IPR016071 Staphylococcal nuclease (SNase-like), OB-fold [PF00565] (4-77)
  IPR035437 SNase-like, OB-fold superfamily [G3DSA:2.40.50.90] (1-79)
  IPR035437 SNase-like, OB-fold superfamily [SSF50199] (3-84)